Protein AF-D8SMN0-F1 (afdb_monomer)

InterPro domains:
  IPR002140 Ribosome maturation protein Sdo1/SBDS [TIGR00291] (4-161)
  IPR018023 Ribosome maturation protein SBDS, conserved site [PS01267] (35-54)
  IPR018978 Ribosome maturation protein SDO1/SBDS, central domain [PF09377] (100-161)
  IPR019783 Ribosome maturation protein SDO1/SBDS, N-terminal [PF01172] (5-91)
  IPR036786 Ribosome maturation protein SBDS, N-terminal domain superfamily [G3DSA:3.30.1250.10] (1-85)
  IPR036786 Ribosome maturation protein SBDS, N-terminal domain superfamily [SSF89895] (2-85)
  IPR037188 Ribosome maturation protein Sdo1/SBDS, central domain superfamily [G3DSA:1.10.10.900] (89-161)
  IPR037188 Ribosome maturation protein Sdo1/SBDS, central domain superfamily [SSF109728] (87-158)
  IPR039100 Ribosome maturation protein Sdo1/SBDS-like [PTHR10927] (1-162)

Secondary structure (DSSP, 8-state):
---TTEEEEEEEETTEEEEEEEETTHHHHHHTT----STTTBS-S--EEETTTTEEPPHHHHHHHHS---HHHHHHHHHHHSEEE--HHHHHHHHHHHHHHHHHHHHHHEE-TTT-PBPPHHHHHHHHHHTT----TTS-HHHHHHHHHHHHTTTS--EE--

Radius of gyration: 21.59 Å; Cα contacts (8 Å, |Δi|>4): 220; chains: 1; bounding box: 45×32×59 Å

Structure (mmCIF, N/CA/C/O backbone):
data_AF-D8SMN0-F1
#
_entry.id   AF-D8SMN0-F1
#
loop_
_atom_site.group_PDB
_atom_site.id
_atom_site.type_symbol
_atom_site.label_atom_id
_atom_site.label_alt_id
_atom_site.label_comp_id
_atom_site.label_asym_id
_atom_site.label_entity_id
_atom_site.label_seq_id
_atom_site.pdbx_PDB_ins_code
_atom_site.Cartn_x
_atom_site.Cartn_y
_atom_site.Cartn_z
_atom_site.occupancy
_atom_site.B_iso_or_equiv
_atom_site.auth_seq_id
_atom_site.auth_comp_id
_atom_site.auth_asym_id
_atom_site.auth_atom_id
_atom_site.pdbx_PDB_model_num
ATOM 1 N N . LYS A 1 1 ? -16.359 17.296 11.255 1.00 42.03 1 LYS A N 1
ATOM 2 C CA . LYS A 1 1 ? -15.299 17.633 10.270 1.00 42.03 1 LYS A CA 1
ATOM 3 C C . LYS A 1 1 ? -15.021 16.383 9.440 1.00 42.03 1 LYS A C 1
ATOM 5 O O . LYS A 1 1 ? -14.792 15.340 10.029 1.00 42.03 1 LYS A O 1
ATOM 10 N N . ARG A 1 2 ? -15.141 16.434 8.109 1.00 44.25 2 ARG A N 1
ATOM 11 C CA . ARG A 1 2 ? -14.884 15.277 7.234 1.00 44.25 2 ARG A CA 1
ATOM 12 C C . ARG A 1 2 ? -13.392 15.296 6.896 1.00 44.25 2 ARG A C 1
ATOM 14 O O . ARG A 1 2 ? -12.949 16.195 6.191 1.00 44.25 2 ARG A O 1
ATOM 21 N N . HIS A 1 3 ? -12.616 14.390 7.481 1.00 44.28 3 HIS A N 1
ATOM 22 C CA . HIS A 1 3 ? -11.171 14.335 7.270 1.00 44.28 3 HIS A CA 1
ATOM 23 C C . HIS A 1 3 ? -10.902 13.805 5.851 1.00 44.28 3 HIS A C 1
ATOM 25 O O . HIS A 1 3 ? -11.258 12.680 5.518 1.00 44.28 3 HIS A O 1
ATOM 31 N N . THR A 1 4 ? -10.339 14.639 4.978 1.00 53.78 4 THR A N 1
ATOM 32 C CA . THR A 1 4 ? -10.117 14.350 3.546 1.00 53.78 4 THR A CA 1
ATOM 33 C C . THR A 1 4 ? -8.869 13.503 3.269 1.00 53.78 4 THR A C 1
ATOM 35 O O . THR A 1 4 ? -8.689 13.040 2.147 1.00 53.78 4 THR A O 1
ATOM 38 N N . ASN A 1 5 ? -8.036 13.245 4.282 1.00 63.06 5 ASN A N 1
ATOM 39 C CA . ASN A 1 5 ? -6.776 12.501 4.166 1.00 63.06 5 ASN A CA 1
ATOM 40 C C . ASN A 1 5 ? -6.654 11.375 5.208 1.00 63.06 5 ASN A C 1
ATOM 42 O O . ASN A 1 5 ? -5.652 11.269 5.910 1.00 63.06 5 ASN A O 1
ATOM 46 N N . VAL A 1 6 ? -7.686 10.536 5.315 1.00 77.44 6 VAL A N 1
ATOM 47 C CA . VAL A 1 6 ? -7.650 9.326 6.155 1.00 77.44 6 VAL A CA 1
ATOM 48 C C . VAL A 1 6 ? -7.198 8.137 5.314 1.00 77.44 6 VAL A C 1
ATOM 50 O O . VAL A 1 6 ? -7.761 7.890 4.247 1.00 77.44 6 VAL A O 1
ATOM 53 N N . ALA A 1 7 ? -6.191 7.411 5.789 1.00 84.50 7 ALA A N 1
ATOM 54 C CA . ALA A 1 7 ? -5.890 6.058 5.343 1.00 84.50 7 ALA A CA 1
ATOM 55 C C . ALA A 1 7 ? -6.607 5.058 6.248 1.00 84.50 7 ALA A C 1
ATOM 57 O O . ALA A 1 7 ? -6.714 5.271 7.454 1.00 84.50 7 ALA A O 1
ATOM 58 N N . VAL A 1 8 ? -7.086 3.961 5.668 1.00 89.25 8 VAL A N 1
ATOM 59 C CA . VAL A 1 8 ? -7.777 2.913 6.420 1.00 89.25 8 VAL A CA 1
ATOM 60 C C . VAL A 1 8 ? -6.929 1.657 6.391 1.00 89.25 8 VAL A C 1
ATOM 62 O O . VAL A 1 8 ? -6.593 1.170 5.316 1.00 89.25 8 VAL A O 1
ATOM 65 N N . VAL A 1 9 ? -6.598 1.109 7.556 1.00 91.50 9 VAL A N 1
ATOM 66 C CA . VAL A 1 9 ? -5.995 -0.227 7.648 1.00 91.50 9 VAL A CA 1
ATOM 67 C C . VAL A 1 9 ? -7.078 -1.197 8.087 1.00 91.50 9 VAL A C 1
ATOM 69 O O . VAL A 1 9 ? -7.788 -0.930 9.053 1.00 91.50 9 VAL A O 1
ATOM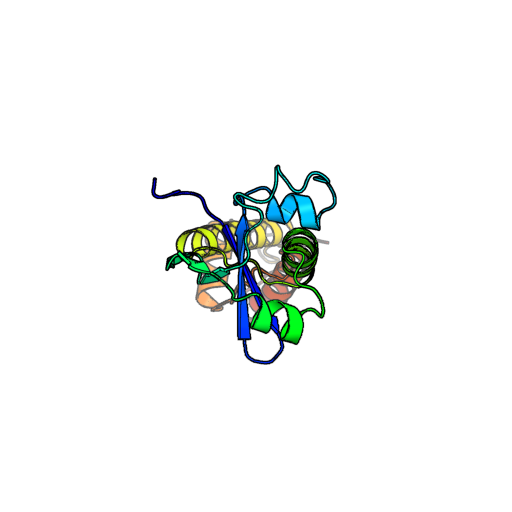 72 N N . ARG A 1 10 ? -7.237 -2.302 7.354 1.00 92.12 10 ARG A N 1
ATOM 73 C CA . ARG A 1 10 ? -8.284 -3.301 7.583 1.00 92.12 10 ARG A CA 1
ATOM 74 C C . ARG A 1 10 ? -7.679 -4.633 7.997 1.00 92.12 10 ARG A C 1
ATOM 76 O O . ARG A 1 10 ? -6.808 -5.152 7.311 1.00 92.12 10 ARG A O 1
ATOM 83 N N . LEU A 1 11 ? -8.238 -5.253 9.029 1.00 94.06 11 LEU A N 1
ATOM 84 C CA . LEU A 1 11 ? -7.966 -6.636 9.402 1.00 94.06 11 LEU A CA 1
ATOM 85 C C . LEU A 1 11 ? -9.274 -7.433 9.454 1.00 94.06 11 LEU A C 1
ATOM 87 O O . LEU A 1 11 ? -10.270 -6.991 10.030 1.00 94.06 11 LEU A O 1
ATOM 91 N N . LYS A 1 12 ? -9.281 -8.628 8.856 1.00 92.75 12 LYS A N 1
ATOM 92 C CA . LYS A 1 12 ? -10.396 -9.574 8.973 1.00 92.75 12 LYS A CA 1
ATOM 93 C C . LYS A 1 12 ? -10.009 -10.674 9.956 1.00 92.75 12 LYS A C 1
ATOM 95 O O . LYS A 1 12 ? -9.068 -11.417 9.700 1.00 92.75 12 LYS A O 1
ATOM 100 N N . LYS A 1 13 ? -10.737 -10.787 11.067 1.00 91.69 13 LYS A N 1
ATOM 101 C CA . LYS A 1 13 ? -10.463 -11.754 12.142 1.00 91.69 13 LYS A CA 1
ATOM 102 C C . LYS A 1 13 ? -11.791 -12.296 12.672 1.00 91.69 13 LYS A C 1
ATOM 104 O O . LYS A 1 13 ? -12.749 -11.537 12.790 1.00 91.69 13 LYS A O 1
ATOM 109 N N . HIS A 1 14 ? -11.878 -13.605 12.920 1.00 88.25 14 HIS A N 1
ATOM 110 C CA . HIS A 1 14 ? -13.112 -14.268 13.385 1.00 88.25 14 HIS A CA 1
ATOM 111 C C . HIS A 1 14 ? -14.357 -13.938 12.532 1.00 88.25 14 HIS A C 1
ATOM 113 O O . HIS A 1 14 ? -15.437 -13.657 13.040 1.00 88.25 14 HIS A O 1
ATOM 119 N N . GLY A 1 15 ? -14.197 -13.886 11.204 1.00 88.12 15 GLY A N 1
ATOM 120 C CA . GLY A 1 15 ? -15.288 -13.565 10.272 1.00 88.12 15 GLY A CA 1
ATOM 121 C C . GLY A 1 15 ? -15.742 -12.096 10.261 1.00 88.12 15 GLY A C 1
ATOM 122 O O . GLY A 1 15 ? -16.446 -11.699 9.332 1.00 88.12 15 GLY A O 1
ATOM 123 N N . LYS A 1 16 ? -15.289 -11.271 11.212 1.00 90.38 16 LYS A N 1
ATOM 124 C CA . LYS A 1 16 ? -15.605 -9.841 11.329 1.00 90.38 16 LYS A CA 1
ATOM 125 C C . LYS A 1 16 ? -14.495 -8.976 10.730 1.00 90.38 16 LYS A C 1
ATOM 127 O O . LYS A 1 16 ? -13.358 -9.418 10.545 1.00 90.38 16 LYS A O 1
ATOM 132 N N . ARG A 1 17 ? -14.853 -7.747 10.356 1.00 92.06 17 ARG A N 1
ATOM 133 C CA . ARG A 1 17 ? -13.931 -6.746 9.804 1.00 92.06 17 ARG A CA 1
ATOM 134 C C . ARG A 1 17 ? -13.684 -5.678 10.856 1.00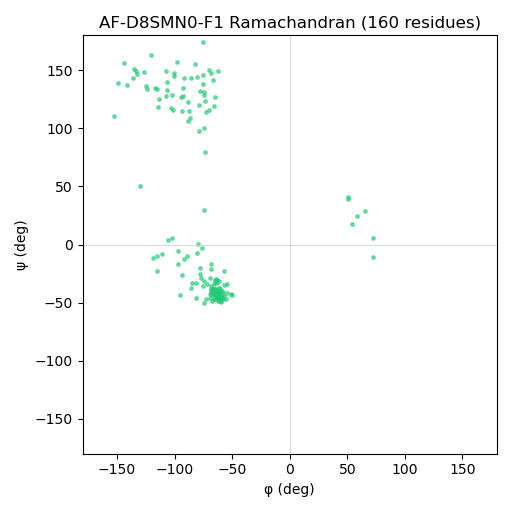 92.06 17 ARG A C 1
ATOM 136 O O . ARG A 1 17 ? -14.642 -5.162 11.424 1.00 92.06 17 ARG A O 1
ATOM 143 N N . PHE A 1 18 ? -12.417 -5.348 11.046 1.00 94.50 18 PHE A N 1
ATOM 144 C CA . PHE A 1 18 ? -11.961 -4.284 11.923 1.00 94.50 18 PHE A CA 1
ATOM 145 C C . PHE A 1 18 ? -11.088 -3.335 11.112 1.00 94.50 18 PHE A C 1
ATOM 147 O O . PHE A 1 18 ? -10.280 -3.765 10.288 1.00 94.50 18 PHE A O 1
ATOM 154 N N . GLU A 1 19 ? -11.299 -2.047 11.302 1.00 93.38 19 GLU A N 1
ATOM 155 C CA . GLU A 1 19 ? -10.692 -0.964 10.553 1.00 93.38 19 GLU A CA 1
ATOM 156 C C . GLU A 1 19 ? -10.238 0.128 11.518 1.00 93.38 19 GLU A C 1
ATOM 158 O O . GLU A 1 19 ? -10.911 0.421 12.505 1.00 93.38 19 GLU A O 1
ATOM 163 N N . ILE A 1 20 ? -9.107 0.750 11.211 1.00 93.06 20 ILE A N 1
ATOM 164 C CA . ILE A 1 20 ? -8.563 1.878 11.971 1.00 93.06 20 ILE A CA 1
ATOM 165 C C . ILE A 1 20 ? -8.292 3.053 11.037 1.00 93.06 20 ILE A C 1
ATOM 167 O O . ILE A 1 20 ? -7.984 2.868 9.854 1.00 93.06 20 ILE A O 1
ATOM 171 N N . ALA A 1 21 ? -8.442 4.261 11.576 1.00 90.81 21 ALA A N 1
ATOM 172 C CA . ALA A 1 21 ? -8.192 5.508 10.869 1.00 90.81 21 ALA A CA 1
ATOM 173 C C . ALA A 1 21 ? -6.757 5.981 11.135 1.00 90.81 21 ALA A C 1
ATOM 175 O O . ALA A 1 21 ? -6.406 6.337 12.259 1.00 90.81 21 ALA A O 1
ATOM 176 N N . CYS A 1 22 ? -5.939 6.015 10.088 1.00 89.56 22 CYS A N 1
ATOM 177 C CA . CYS A 1 22 ? -4.534 6.406 10.145 1.00 89.56 22 CYS A CA 1
ATOM 178 C C . CYS A 1 22 ? -4.247 7.615 9.248 1.00 89.56 22 CYS A C 1
ATOM 180 O O . CYS A 1 22 ? -4.990 7.918 8.308 1.00 89.56 22 CYS A O 1
ATOM 182 N N . TYR A 1 23 ? -3.112 8.272 9.475 1.00 86.44 23 TYR A N 1
ATOM 183 C CA . TYR A 1 23 ? -2.566 9.240 8.528 1.00 86.44 23 TYR A CA 1
ATOM 184 C C . TYR A 1 23 ? -1.866 8.534 7.359 1.00 86.44 23 TYR A C 1
ATOM 186 O O . TYR A 1 23 ? -1.032 7.646 7.544 1.00 86.44 23 TYR A O 1
ATOM 194 N N . LYS A 1 24 ? -2.179 8.965 6.132 1.00 74.31 24 LYS A N 1
ATOM 195 C CA . LYS A 1 24 ? -1.764 8.316 4.873 1.00 74.31 24 LYS A CA 1
ATOM 196 C C . LYS A 1 24 ? -0.269 8.010 4.749 1.00 74.31 24 LYS A C 1
ATOM 198 O O . LYS A 1 24 ? 0.088 6.912 4.337 1.00 74.31 24 LYS A O 1
ATOM 203 N N . ASN A 1 25 ? 0.596 8.940 5.149 1.00 76.75 25 ASN A N 1
ATOM 204 C CA . ASN A 1 25 ? 2.047 8.794 4.983 1.00 76.75 25 ASN A CA 1
ATOM 205 C C . ASN A 1 25 ? 2.732 8.103 6.169 1.00 76.75 25 ASN A C 1
ATOM 207 O O . ASN A 1 25 ? 3.907 7.766 6.084 1.00 76.75 25 ASN A O 1
ATOM 211 N N . LYS A 1 26 ? 2.015 7.892 7.276 1.00 82.12 26 LYS A N 1
ATOM 212 C CA . LYS A 1 26 ? 2.605 7.409 8.530 1.00 82.12 26 LYS A CA 1
ATOM 213 C C . LYS A 1 26 ? 2.523 5.888 8.670 1.00 82.12 26 LYS A C 1
ATOM 215 O O . LYS A 1 26 ? 3.411 5.289 9.264 1.00 82.12 26 LYS A O 1
ATOM 220 N N . VAL A 1 27 ? 1.545 5.237 8.029 1.00 83.00 27 VAL A N 1
ATOM 221 C CA . VAL A 1 27 ? 1.403 3.764 8.056 1.00 83.00 27 VAL A CA 1
ATOM 222 C C . VAL A 1 27 ? 2.609 3.053 7.430 1.00 83.00 27 VAL A C 1
ATOM 224 O O . VAL A 1 27 ? 3.089 2.052 7.960 1.00 83.00 27 VAL A O 1
ATOM 227 N N . LEU A 1 28 ? 3.125 3.563 6.307 1.00 81.00 28 LEU A N 1
ATOM 228 C CA . LEU A 1 28 ? 4.312 2.991 5.658 1.00 81.00 28 LEU A CA 1
ATOM 229 C C . LEU A 1 28 ? 5.577 3.201 6.505 1.00 81.00 28 LEU A C 1
ATOM 231 O O . LEU A 1 28 ? 6.396 2.286 6.618 1.00 81.00 28 LEU A O 1
ATOM 235 N N . SER A 1 29 ? 5.711 4.370 7.139 1.00 84.44 29 SER A N 1
ATOM 236 C CA . SER A 1 29 ? 6.814 4.679 8.058 1.00 84.44 29 SER A CA 1
ATOM 237 C C . SER A 1 29 ? 6.800 3.789 9.298 1.00 84.44 29 SER A C 1
ATOM 239 O O . SER A 1 29 ? 7.856 3.307 9.706 1.00 84.44 29 SER A O 1
ATOM 241 N N . TRP A 1 30 ? 5.612 3.505 9.844 1.00 86.50 30 TRP A N 1
ATOM 242 C CA . TRP A 1 30 ? 5.427 2.557 10.943 1.00 86.50 30 TRP A CA 1
ATOM 243 C C . TRP A 1 30 ? 5.914 1.155 10.563 1.00 86.50 30 TRP A C 1
ATOM 245 O O . TRP A 1 30 ? 6.750 0.573 11.249 1.00 86.50 30 TRP A O 1
ATOM 255 N N . ARG A 1 31 ? 5.489 0.635 9.402 1.00 83.06 31 ARG A N 1
ATOM 256 C CA . ARG A 1 31 ? 5.934 -0.685 8.907 1.00 83.06 31 ARG A CA 1
ATOM 257 C C . ARG A 1 31 ? 7.429 -0.753 8.619 1.00 83.06 31 ARG A C 1
ATOM 259 O O . ARG A 1 31 ? 8.044 -1.804 8.761 1.00 83.06 31 ARG A O 1
ATOM 266 N N . SER A 1 32 ? 8.013 0.377 8.234 1.00 83.25 32 SER A N 1
ATOM 267 C CA . SER A 1 32 ? 9.456 0.519 8.033 1.00 83.25 32 SER A CA 1
ATOM 268 C C . SER A 1 32 ? 10.224 0.718 9.350 1.00 83.25 32 SER A C 1
ATOM 270 O O . SER A 1 32 ? 11.444 0.851 9.316 1.00 83.25 32 SER A O 1
ATOM 272 N N . LYS A 1 33 ? 9.531 0.730 10.503 1.00 82.19 33 LYS A N 1
ATOM 273 C CA . LYS A 1 33 ? 10.068 0.971 11.856 1.00 82.19 33 LYS A CA 1
ATOM 274 C C . LYS A 1 33 ? 10.776 2.321 12.021 1.00 82.19 33 LYS A C 1
ATOM 276 O O . LYS A 1 33 ? 11.637 2.466 12.889 1.00 82.19 33 LYS A O 1
ATOM 281 N N . VAL A 1 34 ? 10.421 3.290 11.178 1.00 82.19 34 VAL A N 1
ATOM 282 C CA . VAL A 1 34 ? 10.942 4.663 11.230 1.00 82.19 34 VAL A CA 1
ATOM 283 C C . VAL A 1 34 ? 10.188 5.462 12.288 1.00 82.19 34 VAL A C 1
ATOM 285 O O . VAL A 1 34 ? 10.813 6.119 13.112 1.00 82.19 34 VAL A O 1
ATOM 288 N N . GLU A 1 35 ? 8.858 5.351 12.295 1.00 77.12 35 GLU A N 1
ATOM 289 C CA . GLU A 1 35 ? 7.994 5.977 13.298 1.00 77.12 35 GLU A CA 1
ATOM 290 C C . GLU A 1 35 ? 7.728 4.994 14.441 1.00 77.12 35 GLU A C 1
ATOM 292 O O . GLU A 1 35 ? 7.445 3.821 1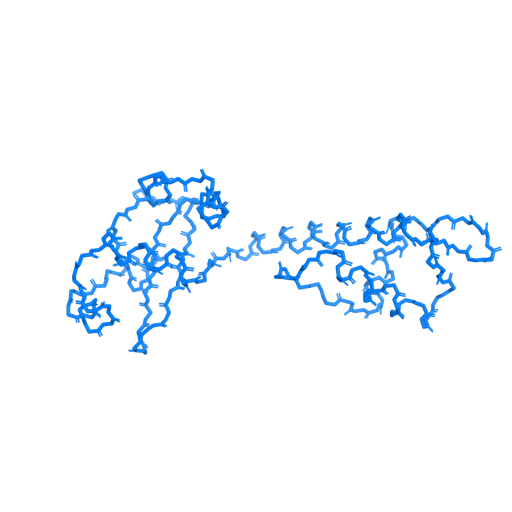4.185 1.00 77.12 35 GLU A O 1
ATOM 297 N N . LYS A 1 36 ? 7.826 5.464 15.687 1.00 80.06 36 LYS A N 1
ATOM 298 C CA . LYS A 1 36 ? 7.557 4.657 16.894 1.00 80.06 36 LYS A CA 1
ATOM 299 C C . LYS A 1 36 ? 6.407 5.190 17.735 1.00 80.06 36 LYS A C 1
ATOM 301 O O . LYS A 1 36 ? 5.956 4.486 18.633 1.00 80.06 36 LYS A O 1
ATOM 306 N N . ASP A 1 37 ? 5.951 6.401 17.441 1.00 85.75 37 ASP A N 1
ATOM 307 C CA . ASP A 1 37 ? 4.833 7.010 18.137 1.00 85.75 37 ASP A CA 1
ATOM 308 C C . ASP A 1 37 ? 3.514 6.632 17.450 1.00 85.75 37 ASP A C 1
ATOM 310 O O . ASP A 1 37 ? 3.337 6.847 16.248 1.00 85.75 37 ASP A O 1
ATOM 314 N N . ILE A 1 38 ? 2.605 6.021 18.209 1.00 85.00 38 ILE A N 1
ATOM 315 C CA . ILE A 1 38 ? 1.299 5.594 17.711 1.00 85.00 38 ILE A CA 1
ATOM 316 C C . ILE A 1 38 ? 0.350 6.787 17.527 1.00 85.00 38 ILE A C 1
ATOM 318 O O . ILE A 1 38 ? -0.448 6.775 16.583 1.00 85.00 38 ILE A O 1
ATOM 322 N N . ASP A 1 39 ? 0.491 7.836 18.346 1.00 85.31 39 ASP A N 1
ATOM 323 C CA . ASP A 1 39 ? -0.323 9.055 18.293 1.00 85.31 39 ASP A CA 1
ATOM 324 C C . ASP A 1 39 ? -0.088 9.819 16.982 1.00 85.31 39 ASP A C 1
ATOM 326 O O . ASP A 1 39 ? -0.992 10.451 16.434 1.00 85.31 39 ASP A O 1
ATOM 330 N N . GLU A 1 40 ? 1.122 9.722 16.424 1.00 85.19 40 GLU A N 1
ATOM 331 C CA . GLU A 1 40 ? 1.448 10.322 15.128 1.00 85.19 40 GLU A CA 1
ATOM 332 C C . GLU A 1 40 ? 0.934 9.512 13.929 1.00 85.19 40 GLU A C 1
ATOM 334 O O . GLU A 1 40 ? 0.822 10.033 12.812 1.00 85.19 40 GLU A O 1
ATOM 339 N N . VAL A 1 41 ? 0.641 8.225 14.127 1.00 88.06 41 VAL A N 1
ATOM 340 C CA . VAL A 1 41 ? 0.210 7.314 13.059 1.00 88.06 41 VAL A CA 1
ATOM 341 C C . VAL A 1 41 ? -1.311 7.223 12.994 1.00 88.06 41 VAL A C 1
ATOM 343 O O . VAL A 1 41 ? -1.884 7.255 11.896 1.00 88.06 41 VAL A O 1
ATOM 346 N N . LEU A 1 42 ? -1.970 7.110 14.145 1.00 89.38 42 LEU A N 1
ATOM 347 C CA . LEU A 1 42 ? -3.420 7.017 14.268 1.00 89.38 42 LEU A CA 1
ATOM 348 C C . LEU A 1 42 ? -4.056 8.406 14.308 1.00 89.38 42 LEU A C 1
ATOM 350 O O . LEU A 1 42 ? -3.535 9.340 14.898 1.00 89.38 42 LEU A O 1
ATOM 354 N N . GLN A 1 43 ? -5.232 8.549 13.699 1.00 87.88 43 GLN A N 1
ATOM 355 C CA . GLN A 1 43 ? -6.044 9.755 13.906 1.00 87.88 43 GLN A CA 1
ATOM 356 C C . GLN A 1 43 ? -6.838 9.683 15.208 1.00 87.88 43 GLN A C 1
ATOM 358 O O . GLN A 1 43 ? -7.123 10.702 15.831 1.00 87.88 43 GLN A O 1
ATOM 363 N N . THR A 1 44 ? -7.240 8.469 15.572 1.00 88.00 44 THR A N 1
ATOM 364 C CA . THR A 1 44 ? -8.061 8.154 16.737 1.00 88.00 44 THR A CA 1
ATOM 365 C C . THR A 1 44 ? -7.677 6.770 17.239 1.00 88.00 44 THR A C 1
ATOM 367 O O . THR A 1 44 ? -7.563 5.851 16.426 1.00 88.00 44 THR A O 1
ATOM 370 N N . HIS A 1 45 ? -7.597 6.593 18.556 1.00 89.25 45 HIS A N 1
ATOM 371 C CA . HIS A 1 45 ? -7.346 5.308 19.228 1.00 89.25 45 HIS A CA 1
ATOM 372 C C . HIS A 1 45 ? -8.558 4.371 19.226 1.00 89.25 45 HIS A C 1
ATOM 374 O O . HIS A 1 45 ? -8.735 3.581 20.140 1.00 89.25 45 HIS A O 1
ATOM 380 N N . THR A 1 46 ? -9.411 4.476 18.210 1.00 91.06 46 THR A N 1
ATOM 381 C CA . THR A 1 46 ? -10.717 3.828 18.172 1.00 91.06 46 THR A CA 1
ATOM 382 C C . THR A 1 46 ? -10.789 2.832 17.031 1.00 91.06 46 THR A C 1
ATOM 384 O O . THR A 1 46 ? -10.403 3.128 15.896 1.00 91.06 46 THR A O 1
ATOM 387 N N . VAL A 1 47 ? -11.327 1.650 17.329 1.00 93.12 47 VAL A N 1
ATOM 388 C CA . VAL A 1 47 ? -11.492 0.572 16.354 1.00 93.12 47 VAL A CA 1
ATOM 389 C C . VAL A 1 47 ? -12.891 0.633 15.746 1.00 93.12 47 VAL A C 1
ATOM 391 O O . VAL A 1 47 ? -13.912 0.621 16.435 1.00 93.12 47 VAL A O 1
ATOM 394 N N . TYR A 1 48 ? -12.952 0.656 14.421 1.00 93.44 48 TYR A N 1
ATOM 395 C CA . TYR A 1 48 ? -14.187 0.722 13.651 1.00 93.44 48 TYR A CA 1
ATOM 396 C C . TYR A 1 48 ? -14.477 -0.627 12.988 1.00 93.44 48 TYR A C 1
ATOM 398 O O . TYR A 1 48 ? -13.571 -1.340 12.579 1.00 93.44 48 TYR A O 1
ATOM 406 N N . CYS A 1 49 ? -15.744 -0.980 12.792 1.00 92.38 49 CYS A N 1
ATOM 407 C CA . CYS A 1 49 ? -16.113 -1.989 11.793 1.00 92.38 49 CYS A CA 1
ATOM 408 C C . CYS A 1 49 ? -16.065 -1.405 10.375 1.00 92.38 49 CYS A C 1
ATOM 410 O O . CYS A 1 49 ? -15.871 -2.131 9.397 1.00 92.38 49 CYS A O 1
ATOM 412 N N . ASN A 1 50 ? -16.306 -0.095 10.258 1.00 88.62 50 ASN A N 1
ATOM 413 C CA . ASN A 1 50 ? -16.228 0.634 9.002 1.00 88.62 50 ASN A CA 1
ATOM 414 C C . ASN A 1 50 ? -15.885 2.109 9.248 1.00 88.62 50 ASN A C 1
ATOM 416 O O . ASN A 1 50 ? -16.737 2.862 9.728 1.00 88.62 50 ASN A O 1
ATOM 420 N N . VAL A 1 51 ? -14.676 2.531 8.873 1.00 88.75 51 VAL A N 1
ATOM 421 C CA . VAL A 1 51 ? -14.217 3.921 9.063 1.00 88.75 51 VAL A CA 1
ATOM 422 C C . VAL A 1 51 ? -15.009 4.885 8.178 1.00 88.75 51 VAL A C 1
ATOM 424 O O . VAL A 1 51 ? -15.435 5.942 8.634 1.00 88.75 51 VAL A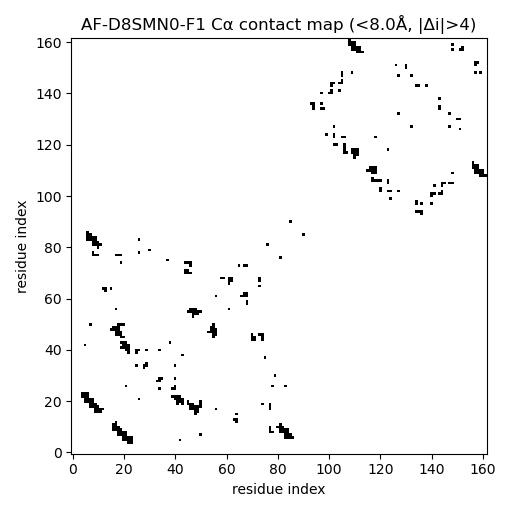 O 1
ATOM 427 N N . SER A 1 52 ? -15.289 4.516 6.923 1.00 83.81 52 SER A N 1
ATOM 428 C CA . SER A 1 52 ? -16.011 5.385 5.979 1.00 83.81 52 SER A CA 1
ATOM 429 C C . SER A 1 52 ? -17.450 5.692 6.407 1.00 83.81 52 SER A C 1
ATOM 431 O O . SER A 1 52 ? -17.973 6.754 6.072 1.00 83.81 52 SER A O 1
ATOM 433 N N . LYS A 1 53 ? -18.090 4.765 7.130 1.00 85.81 53 LYS A N 1
ATOM 434 C CA . LYS A 1 53 ? -19.445 4.912 7.684 1.00 85.81 53 LYS A CA 1
ATOM 435 C C . LYS A 1 53 ? -19.457 5.352 9.153 1.00 85.81 53 LYS A C 1
ATOM 437 O O . LYS A 1 53 ? -20.536 5.586 9.683 1.00 85.81 53 LYS A O 1
ATOM 442 N N . GLY A 1 54 ? -18.296 5.438 9.807 1.00 87.69 54 GLY A N 1
ATOM 443 C CA . GLY A 1 54 ? -18.188 5.767 11.232 1.00 87.69 54 GLY A CA 1
ATOM 444 C C . GLY A 1 54 ? -18.804 4.718 12.165 1.00 87.69 54 GLY A C 1
ATOM 445 O O . GLY A 1 54 ? -19.287 5.066 13.237 1.00 87.69 54 GLY A O 1
ATOM 446 N N . ILE A 1 55 ? -18.832 3.443 11.764 1.00 91.75 55 ILE A N 1
ATOM 447 C CA . ILE A 1 55 ? -19.415 2.364 12.576 1.00 91.75 55 ILE A CA 1
ATOM 448 C C . ILE A 1 55 ? -18.338 1.823 13.512 1.00 91.75 55 ILE A C 1
ATOM 450 O O . ILE A 1 55 ? -17.364 1.239 13.039 1.00 91.75 55 ILE A O 1
ATOM 454 N N . LEU A 1 56 ? -18.530 1.997 14.818 1.00 92.81 56 LEU A N 1
ATOM 455 C CA . LEU A 1 56 ? -17.624 1.534 15.873 1.00 92.81 56 LEU A CA 1
ATOM 456 C C . LEU A 1 56 ? -17.729 0.023 16.104 1.00 92.81 56 LEU A C 1
ATOM 458 O O . LEU A 1 56 ? -18.818 -0.549 16.000 1.00 92.81 56 LEU A O 1
ATOM 462 N N . ALA A 1 57 ? -16.607 -0.611 16.446 1.00 92.31 57 ALA A N 1
ATOM 463 C CA . ALA A 1 57 ? -16.595 -2.000 16.884 1.00 92.31 57 ALA A CA 1
ATOM 464 C C . ALA A 1 57 ? -17.110 -2.109 18.326 1.00 92.31 57 ALA A C 1
ATOM 466 O O . ALA A 1 57 ? -16.778 -1.301 19.189 1.00 92.31 57 ALA A O 1
ATOM 467 N N . LYS A 1 58 ? -17.941 -3.116 18.611 1.00 92.94 58 LYS A N 1
ATOM 468 C CA . LYS A 1 58 ? -18.448 -3.338 19.975 1.00 92.94 58 LYS A CA 1
ATOM 469 C C . LYS A 1 58 ? -17.401 -4.067 20.813 1.00 92.94 58 LYS A C 1
ATOM 471 O O . LYS A 1 58 ? -16.788 -5.016 20.331 1.00 92.94 58 LYS A O 1
ATOM 476 N N . SER A 1 59 ? -17.303 -3.748 22.104 1.00 90.44 59 SER A N 1
ATOM 477 C CA . SER A 1 59 ? -16.353 -4.394 23.028 1.00 90.44 59 SER A CA 1
ATOM 478 C C . SER A 1 59 ? -16.479 -5.923 23.065 1.00 90.44 59 SER A C 1
ATOM 480 O O . SER A 1 59 ? -15.472 -6.615 23.156 1.00 90.44 59 SER A O 1
ATOM 482 N N . LYS A 1 60 ? -17.697 -6.470 22.911 1.00 91.44 60 LYS A N 1
ATOM 483 C CA . LYS A 1 60 ? -17.913 -7.926 22.793 1.00 91.44 60 LYS A CA 1
ATOM 484 C C . LYS A 1 60 ? -17.192 -8.531 21.585 1.00 91.44 60 LYS A C 1
ATOM 486 O O . LYS A 1 60 ? -16.622 -9.607 21.692 1.00 91.44 60 LYS A O 1
ATOM 491 N N . GLU A 1 61 ? -17.216 -7.843 20.448 1.00 90.44 61 GLU A N 1
ATOM 492 C CA . GLU A 1 61 ? -16.587 -8.310 19.209 1.00 90.44 61 GLU A CA 1
ATOM 493 C C . GLU A 1 61 ? -15.069 -8.162 19.265 1.00 90.44 61 GLU A C 1
ATOM 495 O O . GLU A 1 61 ? -14.357 -9.026 18.761 1.00 90.44 61 GLU A O 1
ATOM 500 N N . LEU A 1 62 ? -14.583 -7.096 19.907 1.00 91.25 62 LEU A N 1
ATOM 501 C CA . LEU A 1 62 ? -13.160 -6.896 20.170 1.00 91.25 62 LEU A CA 1
ATOM 502 C C . LEU A 1 62 ? -12.611 -8.008 21.068 1.00 91.25 62 LEU A C 1
ATOM 504 O O . LEU A 1 62 ? -11.613 -8.635 20.725 1.00 91.25 62 LEU A O 1
ATOM 508 N N . MET A 1 63 ? -13.313 -8.328 22.156 1.00 92.56 63 MET A N 1
ATOM 509 C CA . MET A 1 63 ? -12.917 -9.397 23.071 1.00 92.56 63 MET A CA 1
ATOM 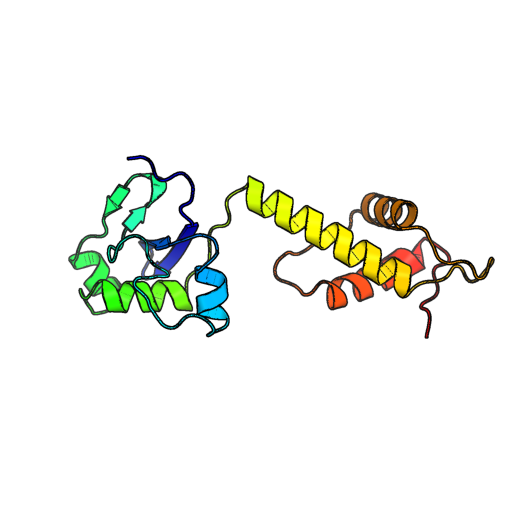510 C C . MET A 1 63 ? -12.955 -10.778 22.407 1.00 92.56 63 MET A C 1
ATOM 512 O O . MET A 1 63 ? -12.023 -11.555 22.574 1.00 92.56 63 MET A O 1
ATOM 516 N N . GLU A 1 64 ? -13.979 -11.069 21.605 1.00 92.38 64 GLU A N 1
ATOM 517 C CA . GLU A 1 64 ? -14.072 -12.322 20.844 1.00 92.38 64 GLU A CA 1
ATOM 518 C C . GLU A 1 64 ? -12.959 -12.442 19.790 1.00 92.38 64 GLU A C 1
ATOM 520 O O . GLU A 1 64 ? -12.386 -13.512 19.606 1.00 92.38 64 GLU A O 1
ATOM 525 N N . ALA A 1 65 ? -12.621 -11.347 19.100 1.00 91.44 65 ALA A N 1
ATOM 526 C CA . ALA A 1 65 ? -11.668 -11.393 17.998 1.00 91.44 65 ALA A CA 1
ATOM 527 C C . ALA A 1 65 ? -10.200 -11.273 18.432 1.00 91.44 65 ALA A C 1
ATOM 529 O O . ALA A 1 65 ? -9.330 -11.897 17.817 1.00 91.44 65 ALA A O 1
ATOM 530 N N . PHE A 1 66 ? -9.915 -10.451 19.440 1.00 90.81 66 PHE A N 1
ATOM 531 C CA . PHE A 1 66 ? -8.565 -10.086 19.878 1.00 90.81 66 PHE A CA 1
ATOM 532 C C . PHE A 1 66 ? -8.231 -10.575 21.291 1.00 90.81 66 PHE A C 1
ATOM 534 O O . PHE A 1 66 ? -7.072 -10.500 21.686 1.00 90.81 66 PHE A O 1
ATOM 541 N N . GLY A 1 67 ? -9.205 -11.083 22.054 1.00 91.00 67 GLY A N 1
ATOM 542 C CA . GLY A 1 67 ? -9.000 -11.502 23.446 1.00 91.00 67 GLY A CA 1
ATOM 543 C C . GLY A 1 67 ? -8.824 -10.337 24.425 1.00 91.00 67 GLY A C 1
ATOM 544 O O . GLY A 1 67 ? -8.533 -10.557 25.595 1.00 91.00 67 GLY A O 1
ATOM 545 N N . THR A 1 68 ? -8.992 -9.097 23.962 1.00 92.50 68 THR A N 1
ATOM 546 C CA . THR A 1 68 ? -8.840 -7.876 24.757 1.00 92.50 68 THR A CA 1
ATOM 547 C C . THR A 1 68 ? -9.860 -6.828 24.315 1.00 92.50 68 THR A C 1
ATOM 549 O O . THR A 1 68 ? -10.360 -6.870 23.191 1.00 92.50 68 THR A O 1
ATOM 552 N N . THR A 1 69 ? -10.188 -5.896 25.207 1.00 90.00 69 THR A N 1
ATOM 553 C CA . THR A 1 69 ? -10.983 -4.687 24.917 1.00 90.00 69 THR A CA 1
ATOM 554 C C . THR A 1 69 ? -10.127 -3.425 24.874 1.00 90.00 69 THR A C 1
ATOM 556 O O . THR A 1 69 ? -10.663 -2.329 24.755 1.00 90.00 69 THR A O 1
ATOM 559 N N . ASP A 1 70 ? -8.812 -3.574 25.014 1.00 92.06 70 ASP A N 1
ATOM 560 C CA . ASP A 1 70 ? -7.847 -2.484 24.937 1.00 92.06 70 ASP A CA 1
ATOM 561 C C . ASP A 1 70 ? -7.676 -2.048 23.474 1.00 92.06 70 ASP A C 1
ATOM 563 O O . ASP A 1 70 ? -7.009 -2.727 22.688 1.00 92.06 70 ASP A O 1
ATOM 567 N N . GLU A 1 71 ? -8.330 -0.947 23.094 1.00 90.19 71 GLU A N 1
ATOM 568 C CA . GLU A 1 71 ? -8.348 -0.456 21.713 1.00 90.19 71 GLU A CA 1
ATOM 569 C C . GLU A 1 71 ? -6.949 -0.098 21.201 1.00 90.19 71 GLU A C 1
ATOM 571 O O . GLU A 1 71 ? -6.671 -0.317 20.024 1.00 90.19 71 GLU A O 1
ATOM 576 N N . GLU A 1 72 ? -6.041 0.362 22.065 1.00 90.62 72 GLU A N 1
ATOM 577 C CA . GLU A 1 72 ? -4.680 0.746 21.682 1.00 90.62 72 GLU A CA 1
ATOM 578 C C . GLU A 1 72 ? -3.871 -0.479 21.235 1.00 90.62 72 GLU A C 1
ATOM 580 O O . GLU A 1 72 ? -3.316 -0.513 20.131 1.00 90.62 72 GLU A O 1
ATOM 585 N N . LYS A 1 73 ? -3.905 -1.558 22.030 1.00 91.31 73 LYS A N 1
ATOM 586 C CA . LYS A 1 73 ? -3.277 -2.839 21.659 1.00 91.31 73 LYS A CA 1
ATOM 587 C C . LYS A 1 73 ? -3.879 -3.432 20.390 1.00 91.31 73 LYS A C 1
ATOM 589 O O . LYS A 1 73 ? -3.161 -4.007 19.571 1.00 91.31 73 LYS A O 1
ATOM 594 N N . ILE A 1 74 ? -5.192 -3.297 20.214 1.00 92.94 74 ILE A N 1
ATOM 595 C CA . ILE A 1 74 ? -5.876 -3.787 19.015 1.00 92.94 74 ILE A CA 1
ATOM 596 C C . ILE A 1 74 ? -5.457 -2.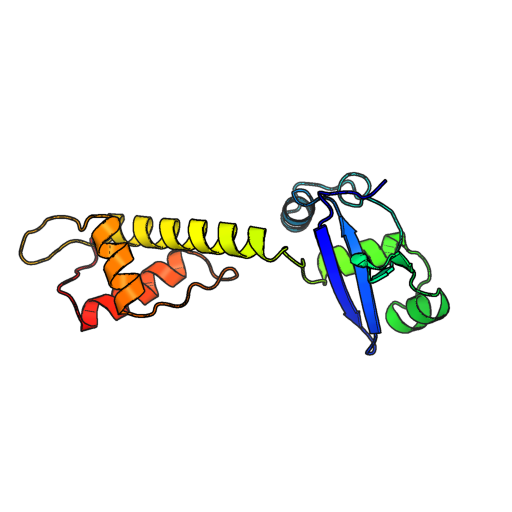971 17.791 1.00 92.94 74 ILE A C 1
ATOM 598 O O . ILE A 1 74 ? -5.183 -3.555 16.742 1.00 92.94 74 ILE A O 1
ATOM 602 N N . CYS A 1 75 ? -5.349 -1.647 17.914 1.00 92.06 75 CYS A N 1
ATOM 603 C CA . CYS A 1 75 ? -4.868 -0.790 16.835 1.00 92.06 75 CYS A CA 1
ATOM 604 C C . CYS A 1 75 ? -3.452 -1.180 16.398 1.00 92.06 75 CYS A C 1
ATOM 606 O O . CYS A 1 75 ? -3.212 -1.291 15.196 1.00 92.06 75 CYS A O 1
ATOM 608 N N . LEU A 1 76 ? -2.550 -1.467 17.345 1.00 91.12 76 LEU A N 1
ATOM 609 C CA . LEU A 1 76 ? -1.204 -1.971 17.051 1.00 91.12 76 LEU A CA 1
ATOM 610 C C . LEU A 1 76 ? -1.239 -3.293 16.272 1.00 91.12 76 LEU A C 1
ATOM 612 O O . LEU A 1 76 ? -0.551 -3.437 15.260 1.00 91.12 76 LEU A O 1
ATOM 616 N N . GLU A 1 77 ? -2.073 -4.251 16.693 1.00 91.94 77 GLU A N 1
ATOM 617 C CA . GLU A 1 77 ? -2.205 -5.525 15.976 1.00 91.94 77 GLU A CA 1
ATOM 618 C C . GLU A 1 77 ? -2.762 -5.328 14.554 1.00 91.94 77 GLU A C 1
ATOM 620 O O . GLU A 1 77 ? -2.292 -5.973 13.612 1.00 91.94 77 GLU A O 1
ATOM 625 N N . ILE A 1 78 ? -3.734 -4.426 14.376 1.00 92.19 78 ILE A N 1
ATOM 626 C CA . ILE A 1 78 ? -4.310 -4.105 13.062 1.00 92.19 78 ILE A CA 1
ATOM 627 C C . ILE A 1 78 ? -3.293 -3.373 12.174 1.00 92.19 78 ILE A C 1
ATOM 629 O O . ILE A 1 78 ? -3.228 -3.662 10.983 1.00 92.19 78 ILE A O 1
ATOM 633 N N . LEU A 1 79 ? -2.473 -2.470 12.716 1.00 89.50 79 LEU A N 1
ATOM 634 C CA . LEU A 1 79 ? -1.401 -1.782 11.981 1.00 89.50 79 LEU A CA 1
ATOM 635 C C . LEU A 1 79 ? -0.383 -2.771 11.396 1.00 89.50 79 LEU A C 1
ATOM 637 O O . LEU A 1 79 ? -0.023 -2.673 10.213 1.00 89.50 79 LEU A O 1
ATOM 641 N N . GLU A 1 80 ? 0.034 -3.735 12.221 1.00 88.06 80 GLU A N 1
ATOM 642 C CA . GLU A 1 80 ? 1.062 -4.722 11.888 1.00 88.06 80 GLU A CA 1
ATOM 643 C C . GLU A 1 80 ? 0.541 -5.798 10.924 1.00 88.06 80 GLU A C 1
ATOM 645 O O . GLU A 1 80 ? 1.155 -6.067 9.893 1.00 88.06 80 GLU A O 1
ATOM 650 N N . LYS A 1 81 ? -0.614 -6.406 11.233 1.00 89.62 81 LYS A N 1
ATOM 651 C CA . LYS A 1 81 ? -1.150 -7.559 10.483 1.00 89.62 81 LYS A CA 1
ATOM 652 C C . LYS A 1 81 ? -2.188 -7.191 9.427 1.00 89.62 81 LYS A C 1
ATOM 654 O O . LYS A 1 81 ? -2.539 -8.032 8.603 1.00 89.62 81 LYS A O 1
ATOM 659 N N . GLY A 1 82 ? -2.752 -5.990 9.491 1.00 88.69 82 GLY A N 1
ATOM 660 C CA . GLY A 1 82 ? -3.813 -5.559 8.589 1.00 88.69 82 GLY A CA 1
ATOM 661 C C . GLY A 1 82 ? -3.305 -5.210 7.195 1.00 88.69 82 GLY A C 1
ATOM 662 O O . GLY A 1 82 ? -2.110 -5.143 6.917 1.00 88.69 82 GLY A O 1
ATOM 663 N N . GLU A 1 83 ? -4.232 -4.932 6.294 1.00 87.25 83 GLU A N 1
ATOM 664 C CA . GLU A 1 83 ? -3.960 -4.469 4.940 1.00 87.25 83 GLU A CA 1
ATOM 665 C C . GLU A 1 83 ? -4.321 -2.990 4.822 1.00 87.25 83 GLU A C 1
ATOM 667 O O . GLU A 1 83 ? -5.439 -2.578 5.149 1.00 87.25 83 GLU A O 1
ATOM 672 N N . LEU A 1 84 ? -3.378 -2.181 4.336 1.00 86.44 84 LEU A N 1
ATOM 673 C CA . LEU A 1 84 ? -3.619 -0.773 4.041 1.00 86.44 84 LEU A CA 1
ATOM 674 C C . LEU A 1 84 ? -4.541 -0.664 2.819 1.00 86.44 84 LEU A C 1
ATOM 676 O O . LEU A 1 84 ? -4.173 -1.048 1.710 1.00 86.44 84 LEU A O 1
ATOM 680 N N . GLN A 1 85 ? -5.740 -0.126 3.019 1.00 78.88 85 GLN A N 1
ATOM 681 C CA . GLN A 1 85 ? -6.667 0.214 1.947 1.00 78.88 85 GLN A CA 1
ATOM 682 C C . GLN A 1 85 ? -6.218 1.530 1.317 1.00 78.88 85 GLN A C 1
ATOM 684 O O . GLN A 1 85 ? -6.505 2.620 1.814 1.00 78.88 85 GLN A O 1
ATOM 689 N N . ILE A 1 86 ? -5.499 1.412 0.209 1.00 70.44 86 ILE A N 1
ATOM 690 C CA . ILE A 1 86 ? -5.126 2.551 -0.623 1.00 70.44 86 ILE A CA 1
ATOM 691 C C . ILE A 1 86 ? -6.374 2.995 -1.396 1.00 70.44 86 ILE A C 1
ATOM 693 O O . ILE A 1 86 ? -7.079 2.169 -1.984 1.00 70.44 86 ILE A O 1
ATOM 697 N N . ALA A 1 87 ? -6.677 4.295 -1.388 1.00 68.44 87 ALA A N 1
ATOM 698 C CA . ALA A 1 87 ? -7.800 4.825 -2.154 1.00 68.44 87 ALA A CA 1
ATOM 699 C C . ALA A 1 87 ? -7.584 4.589 -3.661 1.00 68.44 87 ALA A C 1
ATOM 701 O O . ALA A 1 87 ? -6.452 4.626 -4.136 1.00 68.44 87 ALA A O 1
ATOM 702 N N . GLY A 1 88 ? -8.662 4.405 -4.434 1.00 65.31 88 GLY A N 1
ATOM 703 C CA . GLY A 1 88 ? -8.574 4.090 -5.871 1.00 65.31 88 GLY A CA 1
ATOM 704 C C . GLY A 1 88 ? -7.647 5.025 -6.662 1.00 65.31 88 GLY A C 1
ATOM 705 O O . GLY A 1 88 ? -6.795 4.548 -7.400 1.00 65.31 88 GLY A O 1
ATOM 706 N N . LYS A 1 89 ? -7.715 6.339 -6.405 1.00 68.38 89 LYS A N 1
ATOM 707 C CA . LYS A 1 89 ? -6.829 7.334 -7.039 1.00 68.38 89 LYS A CA 1
ATOM 708 C C . LYS A 1 89 ? -5.356 7.176 -6.655 1.00 68.38 89 LYS A C 1
ATOM 710 O O . LYS A 1 89 ? -4.478 7.366 -7.484 1.00 68.38 89 LYS A O 1
ATOM 715 N N . GLU A 1 90 ? -5.066 6.842 -5.400 1.00 67.62 90 GLU A N 1
ATOM 716 C CA . GLU A 1 90 ? -3.685 6.633 -4.943 1.00 67.62 90 GLU A CA 1
ATOM 717 C C . GLU A 1 90 ? -3.115 5.332 -5.506 1.00 67.62 90 GLU A C 1
ATOM 719 O O . GLU A 1 90 ? -1.943 5.286 -5.866 1.00 67.62 90 GLU A O 1
ATOM 724 N N . ARG A 1 91 ? -3.959 4.306 -5.674 1.00 72.19 91 ARG A N 1
ATOM 725 C CA . ARG A 1 91 ? -3.582 3.077 -6.371 1.00 72.19 91 ARG A CA 1
ATOM 726 C C . ARG A 1 91 ? -3.218 3.364 -7.826 1.00 72.19 91 ARG A C 1
ATOM 728 O O . ARG A 1 91 ? -2.220 2.838 -8.298 1.00 72.19 91 ARG A O 1
ATOM 735 N N . GLU A 1 92 ? -3.979 4.207 -8.522 1.00 77.69 92 GLU A N 1
ATOM 736 C CA . GLU A 1 92 ? -3.645 4.623 -9.892 1.00 77.69 92 GLU A CA 1
ATOM 737 C C . GLU A 1 92 ? -2.321 5.389 -9.951 1.00 77.69 92 GLU A C 1
ATOM 739 O O . GLU A 1 92 ? -1.474 5.081 -10.788 1.00 77.69 92 GLU A O 1
ATOM 744 N N . VAL 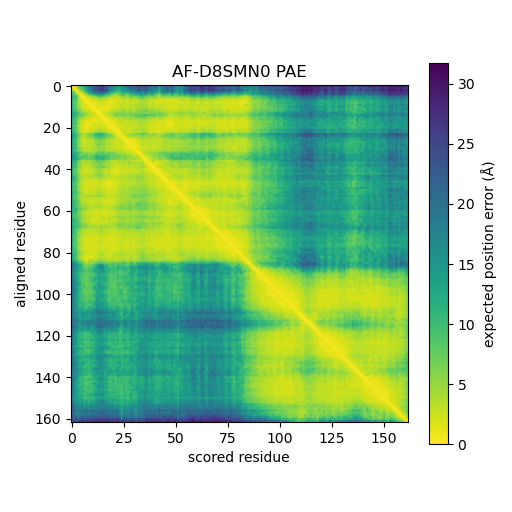A 1 93 ? -2.098 6.334 -9.031 1.00 80.88 93 VAL A N 1
ATOM 745 C CA . VAL A 1 93 ? -0.825 7.068 -8.947 1.00 80.88 93 VAL A CA 1
ATOM 746 C C . VAL A 1 93 ? 0.338 6.109 -8.683 1.00 80.88 93 VAL A C 1
ATOM 748 O O . VAL A 1 93 ? 1.336 6.164 -9.397 1.00 80.88 93 VAL A O 1
ATOM 751 N N . GLN A 1 94 ? 0.199 5.184 -7.732 1.00 78.75 94 GLN A N 1
ATOM 752 C CA . GLN A 1 94 ? 1.224 4.187 -7.422 1.00 78.75 94 GLN A CA 1
ATOM 753 C C . GLN A 1 94 ? 1.516 3.279 -8.622 1.00 78.75 94 GLN A C 1
ATOM 755 O O . GLN A 1 94 ? 2.679 3.080 -8.966 1.00 78.75 94 GLN A O 1
ATOM 760 N N . LEU A 1 95 ? 0.475 2.775 -9.294 1.00 84.12 95 LEU A N 1
ATOM 761 C CA . LEU A 1 95 ? 0.621 1.952 -10.495 1.00 84.12 95 LEU A CA 1
ATOM 762 C C . LEU A 1 95 ? 1.310 2.727 -11.619 1.00 84.12 95 LEU A C 1
ATOM 764 O O . LEU A 1 95 ? 2.228 2.199 -12.236 1.00 84.12 95 LEU A O 1
ATOM 768 N N . SER A 1 96 ? 0.919 3.982 -11.860 1.00 86.19 96 SER A N 1
ATOM 769 C CA . SER A 1 96 ? 1.524 4.820 -12.903 1.00 86.19 96 SER A CA 1
ATOM 770 C C . SER A 1 96 ? 2.994 5.147 -12.614 1.00 86.19 96 SER A C 1
ATOM 772 O O . SER A 1 96 ? 3.831 5.056 -13.512 1.00 86.19 96 SER A O 1
ATOM 774 N N . SER A 1 97 ? 3.328 5.449 -11.354 1.00 87.31 97 SER A N 1
ATOM 775 C CA . SER A 1 97 ? 4.705 5.682 -10.912 1.00 87.31 97 SER A CA 1
ATOM 776 C C . SER A 1 97 ? 5.545 4.426 -11.103 1.00 87.31 97 SER A C 1
ATOM 778 O O . SER A 1 97 ? 6.602 4.472 -11.721 1.00 87.31 97 SER A O 1
ATOM 780 N N . GLN A 1 98 ? 5.042 3.282 -10.643 1.00 87.12 98 GLN A N 1
ATOM 781 C CA . GLN A 1 98 ? 5.762 2.019 -10.723 1.00 87.12 98 GLN A CA 1
ATOM 782 C C . GLN A 1 98 ? 5.907 1.516 -12.161 1.00 87.12 98 GLN A C 1
ATOM 784 O O . GLN A 1 98 ? 6.952 0.976 -12.515 1.00 87.12 98 GLN A O 1
ATOM 789 N N . PHE A 1 99 ? 4.902 1.736 -13.009 1.00 90.44 99 PHE A N 1
ATOM 790 C CA . PHE A 1 99 ? 4.981 1.484 -14.447 1.00 90.44 99 PHE A CA 1
ATOM 791 C C . PHE A 1 99 ? 6.130 2.279 -15.079 1.00 90.44 99 PHE A C 1
ATOM 793 O O . PHE A 1 99 ? 6.956 1.713 -15.795 1.00 90.44 99 PHE A O 1
ATOM 800 N N . ARG A 1 100 ? 6.239 3.573 -14.752 1.00 90.12 100 ARG A N 1
ATOM 801 C CA . ARG A 1 100 ? 7.317 4.439 -15.243 1.00 90.12 100 ARG A CA 1
ATOM 802 C C . ARG A 1 100 ? 8.689 4.041 -14.693 1.00 90.12 100 ARG A C 1
ATOM 804 O O . ARG A 1 100 ? 9.669 4.058 -15.439 1.00 90.12 100 ARG A O 1
ATOM 811 N N . ASP A 1 101 ? 8.766 3.640 -13.427 1.00 90.75 101 ASP A N 1
ATOM 812 C CA . ASP A 1 101 ? 10.004 3.144 -12.815 1.00 90.75 101 ASP A CA 1
ATOM 813 C C . ASP A 1 101 ? 10.490 1.865 -13.505 1.00 90.75 101 ASP A C 1
ATOM 815 O O . ASP A 1 101 ? 11.669 1.744 -13.835 1.00 90.75 101 ASP A O 1
ATOM 819 N N . ILE A 1 102 ? 9.581 0.920 -13.774 1.00 90.88 102 ILE A N 1
ATOM 820 C CA . ILE A 1 102 ? 9.889 -0.311 -14.514 1.00 90.88 102 ILE A CA 1
ATOM 821 C C . ILE A 1 102 ? 10.395 0.035 -15.917 1.00 90.88 102 ILE A C 1
ATOM 823 O O . ILE A 1 102 ? 11.455 -0.455 -16.309 1.00 90.88 102 ILE A O 1
ATOM 827 N N . ALA A 1 103 ? 9.698 0.915 -16.644 1.00 90.75 103 ALA A N 1
ATOM 828 C CA . ALA A 1 103 ? 10.110 1.345 -17.979 1.00 90.75 103 ALA A CA 1
ATOM 829 C C . ALA A 1 103 ? 11.511 1.978 -17.974 1.00 90.75 103 ALA A C 1
ATOM 831 O O . ALA A 1 103 ? 12.332 1.676 -18.838 1.00 90.75 103 ALA A O 1
ATOM 832 N N . THR A 1 104 ? 11.814 2.797 -16.964 1.00 91.19 104 THR A N 1
ATOM 833 C CA . THR A 1 104 ? 13.124 3.445 -16.795 1.00 91.19 104 THR A CA 1
ATOM 834 C C . THR A 1 104 ? 14.229 2.423 -16.516 1.00 91.19 104 THR A C 1
ATOM 836 O O . THR A 1 104 ? 15.303 2.503 -17.105 1.00 91.19 104 THR A O 1
ATOM 839 N N . ILE A 1 105 ? 13.967 1.424 -15.664 1.00 89.81 105 ILE A N 1
ATOM 840 C CA . ILE A 1 105 ? 14.927 0.345 -15.382 1.00 89.81 105 ILE A CA 1
ATOM 841 C C . ILE A 1 105 ? 15.200 -0.477 -16.644 1.00 89.81 105 ILE A C 1
ATOM 843 O O . ILE A 1 105 ? 16.350 -0.814 -16.916 1.00 89.81 105 ILE A O 1
ATOM 847 N N . VAL A 1 106 ? 14.163 -0.814 -17.413 1.00 88.44 106 VAL A N 1
ATOM 848 C CA . VAL A 1 106 ? 14.328 -1.569 -18.662 1.00 88.44 106 VAL A CA 1
ATOM 849 C C . VAL A 1 106 ? 15.103 -0.749 -19.687 1.00 88.44 106 VAL A C 1
ATOM 851 O O . VAL A 1 106 ? 16.028 -1.280 -20.289 1.00 88.44 106 VAL A O 1
ATOM 854 N N . MET A 1 107 ? 14.797 0.539 -19.833 1.00 89.06 107 MET A N 1
ATOM 855 C CA . MET A 1 107 ? 15.529 1.461 -20.705 1.00 89.06 107 MET A CA 1
ATOM 856 C C . MET A 1 107 ? 17.033 1.493 -20.382 1.00 89.06 107 MET A C 1
ATOM 858 O O . MET A 1 107 ? 17.850 1.370 -21.285 1.00 89.06 107 MET A O 1
ATOM 862 N N . ASP A 1 108 ? 17.401 1.596 -19.101 1.00 87.25 108 ASP A N 1
ATOM 863 C CA . ASP A 1 108 ? 18.803 1.620 -18.650 1.00 87.25 108 ASP A CA 1
ATOM 864 C C . ASP A 1 108 ? 19.521 0.269 -18.825 1.00 87.25 108 ASP A C 1
ATOM 866 O O . ASP A 1 108 ? 20.736 0.208 -18.999 1.00 87.25 108 ASP A O 1
ATOM 870 N N . LYS A 1 109 ? 18.777 -0.841 -18.762 1.00 85.88 109 LYS A N 1
ATOM 871 C CA . LYS A 1 109 ? 19.329 -2.206 -18.798 1.00 85.88 109 LYS A CA 1
ATOM 872 C C . LYS A 1 109 ? 19.184 -2.907 -20.138 1.00 85.88 109 LYS A C 1
ATOM 874 O O . LYS A 1 109 ? 19.521 -4.090 -20.222 1.00 85.88 109 LYS A O 1
ATOM 879 N N . THR A 1 110 ? 18.692 -2.229 -21.170 1.00 84.62 110 THR A N 1
ATOM 880 C CA . THR A 1 110 ? 18.483 -2.841 -22.481 1.00 84.62 110 THR A CA 1
ATOM 881 C C . THR A 1 110 ? 19.011 -1.999 -23.627 1.00 84.62 110 THR A C 1
ATOM 883 O O . THR A 1 110 ? 18.998 -0.772 -23.600 1.00 84.62 110 THR A O 1
ATOM 886 N N . LEU A 1 111 ? 19.483 -2.696 -24.652 1.00 85.00 111 LEU A N 1
ATOM 887 C CA . LEU A 1 111 ? 20.068 -2.135 -25.860 1.00 85.00 111 LEU A CA 1
ATOM 888 C C . LEU A 1 111 ? 19.462 -2.858 -27.059 1.00 85.00 111 LEU A C 1
ATOM 890 O O . LEU A 1 111 ? 19.116 -4.042 -26.978 1.00 85.00 111 LEU A O 1
ATOM 894 N N . ASN A 1 112 ? 19.344 -2.156 -28.178 1.00 83.62 112 ASN A N 1
ATOM 895 C CA . ASN A 1 112 ? 19.046 -2.800 -29.444 1.00 83.62 112 ASN A CA 1
ATOM 896 C C . ASN A 1 112 ? 20.345 -3.434 -29.991 1.00 83.62 112 ASN A C 1
ATOM 898 O O . ASN A 1 112 ? 21.299 -2.696 -30.232 1.00 83.62 112 ASN A O 1
ATOM 902 N N . PRO A 1 113 ? 20.406 -4.762 -30.203 1.00 79.25 113 PRO A N 1
ATOM 903 C CA . PRO A 1 113 ? 21.604 -5.438 -30.693 1.00 79.25 113 PRO A CA 1
ATOM 904 C C . PRO A 1 113 ? 21.942 -5.093 -32.151 1.00 79.25 113 PRO A C 1
ATOM 906 O O . PRO A 1 113 ? 23.084 -5.255 -32.554 1.00 79.25 113 PRO A O 1
ATOM 909 N N . GLU A 1 114 ? 20.981 -4.611 -32.942 1.00 81.00 114 GLU A N 1
ATOM 910 C CA . GLU A 1 114 ? 21.195 -4.270 -34.355 1.00 81.00 114 GLU A CA 1
ATOM 911 C C . GLU A 1 114 ? 21.751 -2.857 -34.540 1.00 81.00 114 GLU A C 1
ATOM 913 O O . GLU A 1 114 ? 22.494 -2.591 -35.479 1.00 81.00 114 GLU A O 1
ATOM 918 N N . THR A 1 115 ? 21.367 -1.928 -33.661 1.00 81.56 115 THR A N 1
ATOM 919 C CA . THR A 1 115 ? 21.753 -0.510 -33.772 1.00 81.56 115 THR A CA 1
ATOM 920 C C . THR A 1 115 ? 22.718 -0.059 -32.683 1.00 81.56 115 THR A C 1
ATOM 922 O O . THR A 1 115 ? 23.175 1.081 -32.732 1.00 81.56 115 THR A O 1
ATOM 925 N N . GLU A 1 116 ? 22.975 -0.911 -31.685 1.00 78.44 116 GLU A N 1
ATOM 926 C CA . GLU A 1 116 ? 23.737 -0.624 -30.459 1.00 78.44 116 GLU A CA 1
ATOM 927 C C . GLU A 1 116 ? 23.227 0.601 -29.679 1.00 78.44 116 GLU A C 1
ATOM 929 O O . GLU A 1 116 ? 23.913 1.155 -28.821 1.00 78.44 116 GLU A O 1
ATOM 934 N N . ARG A 1 117 ? 21.993 1.039 -29.957 1.00 81.44 117 ARG A N 1
ATOM 935 C CA . ARG A 1 117 ? 21.374 2.199 -29.312 1.00 81.44 117 ARG A CA 1
ATOM 936 C C . ARG A 1 117 ? 20.413 1.766 -28.207 1.00 81.44 117 ARG A C 1
ATOM 938 O O . ARG A 1 117 ? 19.717 0.757 -28.360 1.00 81.44 117 ARG A O 1
ATOM 945 N N . PRO A 1 118 ? 20.323 2.536 -27.110 1.00 81.31 118 PRO A N 1
ATOM 946 C CA . PRO A 1 118 ? 19.309 2.307 -26.094 1.00 81.31 118 PRO A CA 1
ATOM 947 C C . PRO A 1 118 ? 17.917 2.628 -26.648 1.00 81.31 118 PRO A C 1
ATOM 949 O O . PRO A 1 118 ? 17.739 3.536 -27.467 1.00 81.31 118 PRO A O 1
ATOM 952 N N . TYR A 1 119 ? 16.916 1.894 -26.171 1.00 84.88 119 TYR A N 1
ATOM 953 C CA . TYR A 1 119 ? 15.519 2.232 -26.429 1.00 84.88 119 TYR A CA 1
ATOM 954 C C . TYR A 1 119 ? 15.138 3.505 -25.671 1.00 84.88 119 TYR A C 1
ATOM 956 O O . TYR A 1 119 ? 15.675 3.784 -24.604 1.00 84.88 119 TYR A O 1
ATOM 964 N N . THR A 1 120 ? 14.197 4.287 -26.198 1.00 88.25 120 THR A N 1
ATOM 965 C CA . THR A 1 120 ? 13.641 5.424 -25.451 1.00 88.25 120 THR A CA 1
ATOM 966 C C . THR A 1 120 ? 12.548 4.950 -24.498 1.00 88.25 120 THR A C 1
ATOM 968 O O . THR A 1 120 ? 11.883 3.943 -24.753 1.00 88.25 120 THR A O 1
ATOM 971 N N . ILE A 1 121 ? 12.304 5.702 -23.420 1.00 89.31 121 ILE A N 1
ATOM 972 C CA . ILE A 1 121 ? 11.249 5.365 -22.455 1.00 89.31 121 ILE A CA 1
ATOM 973 C C . ILE A 1 121 ? 9.884 5.190 -23.139 1.00 89.31 121 ILE A C 1
ATOM 975 O O . ILE A 1 121 ? 9.195 4.210 -22.880 1.00 89.31 121 ILE A O 1
ATOM 979 N N . SER A 1 122 ? 9.541 6.052 -24.102 1.00 89.75 122 SER A N 1
ATOM 980 C CA 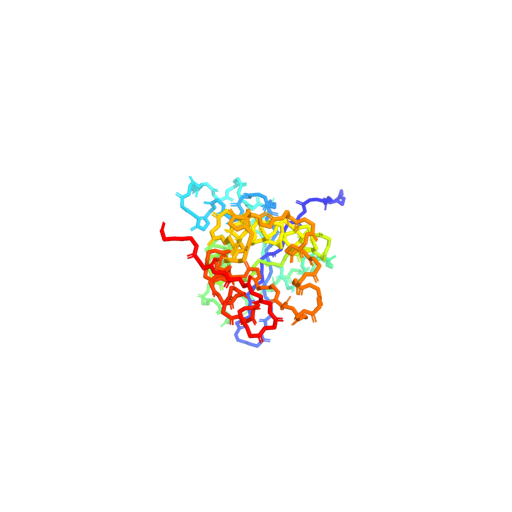. SER A 1 122 ? 8.275 5.983 -24.841 1.00 89.75 122 SER A CA 1
ATOM 981 C C . SER A 1 122 ? 8.123 4.696 -25.659 1.00 89.75 122 SER A C 1
ATOM 983 O O . SER A 1 122 ? 7.008 4.193 -25.799 1.00 89.75 122 SER A O 1
ATOM 985 N N . MET A 1 123 ? 9.223 4.145 -26.191 1.00 88.50 123 MET A N 1
ATOM 986 C CA . MET A 1 123 ? 9.205 2.851 -26.886 1.00 88.50 123 MET A CA 1
ATOM 987 C C . MET A 1 123 ? 8.950 1.710 -25.905 1.00 88.50 123 MET A C 1
ATOM 989 O O . MET A 1 123 ? 8.084 0.879 -26.163 1.00 88.50 123 MET A O 1
ATOM 993 N N . ILE A 1 124 ? 9.637 1.709 -24.758 1.00 89.50 124 ILE A N 1
ATOM 994 C CA . ILE A 1 124 ? 9.435 0.698 -23.714 1.00 89.50 124 ILE A CA 1
ATOM 995 C C . ILE A 1 124 ? 8.004 0.746 -23.173 1.00 89.50 124 ILE A C 1
ATOM 997 O O . ILE A 1 124 ? 7.368 -0.295 -23.051 1.00 89.50 124 ILE A O 1
ATOM 1001 N N . GLU A 1 125 ? 7.447 1.932 -22.920 1.00 90.62 125 GLU A N 1
ATOM 1002 C CA . GLU A 1 125 ? 6.051 2.051 -22.488 1.00 90.62 125 GLU A CA 1
ATOM 1003 C C . GLU A 1 125 ? 5.068 1.504 -23.530 1.00 90.62 125 GLU A C 1
ATOM 1005 O O . GLU A 1 125 ? 4.050 0.907 -23.175 1.00 90.62 125 GLU A O 1
ATOM 1010 N N . ARG A 1 126 ? 5.346 1.718 -24.824 1.00 89.75 126 ARG A N 1
ATOM 1011 C CA . ARG A 1 126 ? 4.537 1.141 -25.901 1.00 89.75 126 ARG A CA 1
ATOM 1012 C C . ARG A 1 126 ? 4.636 -0.382 -25.888 1.00 89.75 126 ARG A C 1
ATOM 1014 O O . ARG A 1 126 ? 3.598 -1.031 -25.896 1.00 89.75 126 ARG A O 1
ATOM 1021 N N . PHE A 1 127 ? 5.840 -0.937 -25.775 1.00 88.81 127 PHE A N 1
ATOM 1022 C CA . PHE A 1 127 ? 6.048 -2.382 -25.691 1.00 88.81 127 PHE A CA 1
ATOM 1023 C C . PHE A 1 127 ? 5.365 -3.003 -24.469 1.00 88.81 127 PHE A C 1
ATOM 1025 O O . PHE A 1 127 ? 4.747 -4.053 -24.585 1.00 88.81 127 PHE A O 1
ATOM 1032 N N . MET A 1 128 ? 5.396 -2.334 -23.313 1.00 88.81 128 MET A N 1
ATOM 1033 C CA . MET A 1 128 ? 4.665 -2.767 -22.116 1.00 88.81 128 MET A CA 1
ATOM 1034 C C . MET A 1 128 ? 3.150 -2.814 -22.343 1.00 88.81 128 MET A C 1
ATOM 1036 O O . MET A 1 128 ? 2.487 -3.735 -21.868 1.00 88.81 128 MET A O 1
ATOM 1040 N N . ARG A 1 129 ? 2.597 -1.825 -23.064 1.00 89.06 129 ARG A N 1
ATOM 1041 C CA . ARG A 1 129 ? 1.170 -1.781 -23.421 1.00 89.06 129 ARG A CA 1
ATOM 1042 C C . ARG A 1 129 ? 0.801 -2.863 -24.439 1.00 89.06 129 ARG A C 1
ATOM 1044 O O . ARG A 1 129 ? -0.228 -3.504 -24.266 1.00 89.06 129 ARG A O 1
ATOM 1051 N N . GLU A 1 130 ? 1.639 -3.079 -25.451 1.00 88.00 130 GLU A N 1
ATOM 1052 C CA . GLU A 1 130 ? 1.458 -4.109 -26.488 1.00 88.00 130 GLU A CA 1
ATOM 1053 C C . GLU A 1 130 ? 1.579 -5.531 -25.916 1.00 88.00 130 GLU A C 1
ATOM 1055 O O . GLU A 1 130 ? 0.797 -6.406 -26.274 1.00 88.00 130 GLU A O 1
ATOM 1060 N N . ALA A 1 131 ? 2.494 -5.748 -24.968 1.00 86.12 131 ALA A N 1
ATOM 1061 C CA . ALA A 1 131 ? 2.644 -7.014 -24.250 1.00 86.12 131 ALA A CA 1
ATOM 1062 C C . ALA A 1 131 ? 1.566 -7.239 -23.171 1.00 86.12 131 ALA A C 1
ATOM 1064 O O . ALA A 1 131 ? 1.564 -8.276 -22.518 1.00 86.12 131 ALA A O 1
ATOM 1065 N N . HIS A 1 132 ? 0.661 -6.275 -22.949 1.00 85.62 132 HIS A N 1
ATOM 1066 C CA . HIS A 1 132 ? -0.338 -6.314 -21.876 1.00 85.62 132 HIS A CA 1
ATOM 1067 C C . HIS A 1 132 ? 0.261 -6.618 -20.487 1.00 85.62 132 HIS A C 1
ATOM 1069 O O . HIS A 1 132 ? -0.341 -7.322 -19.674 1.00 85.62 132 HIS A O 1
ATOM 1075 N N . PHE A 1 133 ? 1.443 -6.061 -20.195 1.00 85.69 133 PHE A N 1
ATOM 1076 C CA . PHE A 1 133 ? 2.161 -6.347 -18.955 1.00 85.69 133 PHE A CA 1
ATOM 1077 C C . PHE A 1 133 ? 1.402 -5.818 -17.728 1.00 85.69 133 PHE A C 1
ATOM 1079 O O . PHE A 1 133 ? 1.186 -4.611 -17.573 1.00 85.69 133 PHE A O 1
ATOM 1086 N N . ALA A 1 134 ? 1.020 -6.723 -16.825 1.00 85.50 134 ALA A N 1
ATOM 1087 C CA . ALA A 1 134 ? 0.310 -6.385 -15.598 1.00 85.50 134 ALA A CA 1
ATOM 1088 C C . ALA A 1 134 ? 1.292 -6.014 -14.473 1.00 85.50 134 ALA A C 1
ATOM 1090 O O . ALA A 1 134 ? 1.968 -6.876 -13.913 1.00 85.50 134 ALA A O 1
ATOM 1091 N N . VAL A 1 135 ? 1.346 -4.726 -14.116 1.00 86.19 135 VAL A N 1
ATOM 1092 C CA . VAL A 1 135 ? 2.179 -4.236 -13.004 1.00 86.19 135 VAL A CA 1
ATOM 1093 C C . VAL A 1 135 ? 1.563 -4.613 -11.656 1.00 86.19 135 VAL A C 1
ATOM 1095 O O . VAL A 1 135 ? 0.405 -4.300 -11.375 1.00 86.19 135 VAL A O 1
ATOM 1098 N N . ASP A 1 136 ? 2.370 -5.230 -10.796 1.00 83.12 136 ASP A N 1
ATOM 1099 C CA . ASP A 1 136 ? 2.001 -5.597 -9.431 1.00 83.12 136 ASP A CA 1
ATOM 1100 C C . ASP A 1 136 ? 2.584 -4.593 -8.413 1.00 83.12 136 ASP A C 1
ATOM 1102 O O . ASP A 1 136 ? 3.807 -4.529 -8.246 1.00 83.12 136 ASP A O 1
ATOM 1106 N N . PRO A 1 137 ? 1.751 -3.834 -7.680 1.00 77.62 137 PRO A N 1
ATOM 1107 C CA . PRO A 1 137 ? 2.223 -2.841 -6.720 1.00 77.62 137 PRO A CA 1
ATOM 1108 C C . PRO A 1 137 ? 2.918 -3.430 -5.484 1.00 77.62 137 PRO A C 1
ATOM 1110 O O . PRO A 1 137 ? 3.630 -2.721 -4.775 1.00 77.62 137 PRO A O 1
ATOM 1113 N N . HIS A 1 138 ? 2.742 -4.723 -5.209 1.00 78.38 138 HIS A N 1
ATOM 1114 C CA . HIS A 1 138 ? 3.331 -5.394 -4.050 1.00 78.38 138 HIS A CA 1
ATOM 1115 C C . HIS A 1 138 ? 4.696 -6.027 -4.352 1.00 78.38 138 HIS A C 1
ATOM 1117 O O . HIS A 1 138 ? 5.426 -6.404 -3.432 1.00 78.38 138 HIS A O 1
ATOM 1123 N N . ARG A 1 139 ? 5.077 -6.141 -5.631 1.00 82.94 139 ARG A N 1
ATOM 1124 C CA . ARG A 1 139 ? 6.363 -6.710 -6.064 1.00 82.94 139 ARG A CA 1
ATOM 1125 C C . ARG A 1 139 ? 7.353 -5.602 -6.404 1.00 82.94 139 ARG A C 1
ATOM 1127 O O . ARG A 1 139 ? 6.980 -4.561 -6.928 1.00 82.94 139 ARG A O 1
ATOM 1134 N N . SER A 1 140 ? 8.647 -5.833 -6.182 1.00 86.75 140 SER A N 1
ATOM 1135 C CA . SER A 1 140 ? 9.658 -4.811 -6.487 1.00 86.75 140 SER A CA 1
ATOM 1136 C C . SER A 1 140 ? 9.773 -4.529 -7.990 1.00 86.75 140 SER A C 1
ATOM 1138 O O . SER A 1 140 ? 9.764 -5.455 -8.809 1.00 86.75 140 SER A O 1
ATOM 1140 N N . SER A 1 141 ? 9.966 -3.257 -8.352 1.00 88.62 141 SER A N 1
ATOM 1141 C CA . SER A 1 141 ? 10.118 -2.815 -9.748 1.00 88.62 141 SER A CA 1
ATOM 1142 C C . SER A 1 141 ? 11.275 -3.523 -10.461 1.00 88.62 141 SER A C 1
ATOM 1144 O O . SER A 1 141 ? 11.155 -3.882 -11.624 1.00 88.62 141 SER A O 1
ATOM 1146 N N . LYS A 1 142 ? 12.374 -3.825 -9.751 1.00 86.75 142 LYS A N 1
ATOM 1147 C CA . LYS A 1 142 ? 13.523 -4.566 -10.309 1.00 86.75 142 LYS A CA 1
ATOM 1148 C C . LYS A 1 142 ? 13.171 -5.994 -10.731 1.00 86.75 142 LYS A C 1
ATOM 1150 O O . LYS A 1 142 ? 13.631 -6.445 -11.775 1.00 86.75 142 LYS A O 1
ATOM 1155 N N . LYS A 1 143 ? 12.383 -6.719 -9.925 1.00 88.75 143 LYS A N 1
ATOM 1156 C CA . LYS A 1 143 ? 11.967 -8.090 -10.265 1.00 88.75 143 LYS A CA 1
ATOM 1157 C C . LYS A 1 143 ? 11.038 -8.083 -11.477 1.00 88.75 143 LYS A C 1
ATOM 1159 O O . LYS A 1 143 ? 11.244 -8.869 -12.392 1.00 88.75 143 LYS A O 1
ATOM 1164 N N . GLN A 1 144 ? 10.085 -7.153 -11.501 1.00 89.81 144 GLN A N 1
ATOM 1165 C CA . GLN A 1 144 ? 9.153 -6.997 -12.618 1.00 89.81 144 GLN A CA 1
ATOM 1166 C C . GLN A 1 144 ? 9.856 -6.567 -13.911 1.00 89.81 144 GLN A C 1
ATOM 1168 O O . GLN A 1 144 ? 9.555 -7.102 -14.969 1.00 89.81 144 GLN A O 1
ATOM 1173 N N . ALA A 1 145 ? 10.856 -5.683 -13.832 1.00 90.38 145 ALA A N 1
ATOM 1174 C CA . ALA A 1 145 ? 11.654 -5.286 -14.991 1.00 90.38 145 ALA A CA 1
ATOM 1175 C C . ALA A 1 145 ? 12.384 -6.475 -15.640 1.00 90.38 145 ALA A C 1
ATOM 1177 O O . ALA A 1 145 ? 12.436 -6.572 -16.860 1.00 90.38 145 ALA A O 1
ATOM 1178 N N . LEU A 1 146 ? 12.916 -7.412 -14.847 1.00 89.06 146 LEU A N 1
ATOM 1179 C CA . LEU A 1 146 ? 13.568 -8.616 -15.378 1.00 89.06 146 LEU A CA 1
ATOM 1180 C C . LEU A 1 146 ? 12.586 -9.553 -16.096 1.00 89.06 146 LEU A C 1
ATOM 1182 O O . LEU A 1 146 ? 12.954 -10.161 -17.100 1.00 89.06 146 LEU A O 1
ATOM 1186 N N . GLU A 1 147 ? 11.364 -9.686 -15.578 1.00 88.81 147 GLU A N 1
ATOM 1187 C CA . GLU A 1 147 ? 10.297 -10.466 -16.219 1.00 88.81 147 GLU A CA 1
ATOM 1188 C C . GLU A 1 147 ? 9.880 -9.825 -17.539 1.00 88.81 147 GLU A C 1
ATOM 1190 O O . GLU A 1 147 ? 9.867 -10.502 -18.566 1.00 88.81 147 GLU A O 1
ATOM 1195 N N . LEU A 1 148 ? 9.668 -8.508 -17.525 1.00 88.94 148 LEU A N 1
ATOM 1196 C CA . LEU A 1 148 ? 9.339 -7.735 -18.713 1.00 88.94 148 LEU A CA 1
ATOM 1197 C C . LEU A 1 148 ? 10.423 -7.857 -19.794 1.00 88.94 148 LEU A C 1
ATOM 1199 O O . LEU A 1 148 ? 10.096 -8.107 -20.945 1.00 88.94 148 LEU A O 1
ATOM 1203 N N . ILE A 1 149 ? 11.713 -7.758 -19.449 1.00 88.19 149 ILE A N 1
ATOM 1204 C CA . ILE A 1 149 ? 12.805 -7.924 -20.429 1.00 88.19 149 ILE A CA 1
ATOM 1205 C C . ILE A 1 149 ? 12.721 -9.289 -21.125 1.00 88.19 149 ILE A C 1
ATOM 1207 O O . ILE A 1 149 ? 12.854 -9.359 -22.344 1.00 88.19 149 ILE A O 1
ATOM 1211 N N . ARG A 1 150 ? 12.470 -10.368 -20.372 1.00 87.44 150 ARG A N 1
ATOM 1212 C CA . ARG A 1 150 ? 12.344 -11.726 -20.934 1.00 87.44 150 ARG A CA 1
ATOM 1213 C C . ARG A 1 150 ? 11.129 -11.875 -21.842 1.00 87.44 150 ARG A C 1
ATOM 1215 O O . ARG A 1 150 ? 11.164 -12.662 -22.782 1.00 87.44 150 ARG A O 1
ATOM 1222 N N . GLU A 1 151 ? 10.047 -11.175 -21.530 1.00 87.62 151 GLU A N 1
ATOM 1223 C CA . GLU A 1 151 ? 8.835 -11.179 -22.342 1.00 87.62 151 GLU A CA 1
ATOM 1224 C C . GLU A 1 151 ? 9.036 -10.393 -23.638 1.00 87.62 151 GLU A C 1
ATOM 1226 O O . GLU A 1 151 ? 8.782 -10.918 -24.721 1.00 87.62 151 GLU A O 1
ATOM 1231 N N . LEU A 1 152 ? 9.606 -9.190 -23.548 1.00 86.38 152 LEU A N 1
ATOM 1232 C CA . LEU A 1 152 ? 9.891 -8.362 -24.715 1.00 86.38 152 LEU A CA 1
ATOM 1233 C C . LEU A 1 152 ? 10.933 -8.996 -25.646 1.00 86.38 152 LEU A C 1
ATOM 1235 O O . LEU A 1 152 ? 10.812 -8.862 -26.859 1.00 86.38 152 LEU A O 1
ATOM 1239 N N . GLN A 1 153 ? 11.892 -9.753 -25.106 1.00 85.31 153 GLN A N 1
ATOM 1240 C CA . GLN A 1 153 ? 12.867 -10.533 -25.880 1.00 85.31 153 GLN A CA 1
ATOM 1241 C C . GLN A 1 153 ? 12.248 -11.540 -26.856 1.00 85.31 153 GLN A C 1
ATOM 1243 O O . GLN A 1 153 ? 12.903 -11.931 -27.818 1.00 85.31 153 GLN A O 1
ATOM 1248 N N . LYS A 1 154 ? 11.003 -11.976 -26.629 1.00 84.44 154 LYS A N 1
ATOM 1249 C CA . LYS A 1 154 ? 10.307 -12.904 -27.534 1.00 84.44 154 LYS A CA 1
ATOM 1250 C C . LYS A 1 154 ? 9.750 -12.216 -28.778 1.00 84.44 154 LYS A C 1
ATOM 1252 O O . LYS A 1 154 ? 9.543 -12.880 -29.787 1.00 84.44 154 LYS A O 1
ATOM 1257 N N . HIS A 1 155 ? 9.474 -10.916 -28.687 1.00 81.00 155 HIS A N 1
ATOM 1258 C CA . HIS A 1 155 ? 8.753 -10.159 -29.712 1.00 81.00 155 HIS A CA 1
ATOM 1259 C C . HIS A 1 155 ? 9.606 -9.068 -30.369 1.00 81.00 155 HIS A C 1
ATOM 1261 O O . HIS A 1 155 ? 9.323 -8.677 -31.498 1.00 81.00 155 HIS A O 1
ATOM 1267 N N . TYR A 1 156 ? 10.657 -8.598 -29.694 1.00 81.88 156 TYR A N 1
ATOM 1268 C CA . TYR A 1 156 ? 11.507 -7.499 -30.144 1.00 81.88 156 TYR A CA 1
ATOM 1269 C C . TYR A 1 156 ? 12.993 -7.844 -29.948 1.00 81.88 156 TYR A C 1
ATOM 1271 O O . TYR A 1 156 ? 13.339 -8.558 -29.001 1.00 81.88 156 TYR A O 1
ATOM 1279 N N . PRO A 1 157 ? 13.897 -7.302 -30.787 1.00 77.50 157 PRO A N 1
ATOM 1280 C CA . PRO A 1 157 ? 15.338 -7.478 -30.637 1.00 77.50 157 PRO A CA 1
ATOM 1281 C C . PRO A 1 157 ? 15.841 -6.635 -29.457 1.00 77.50 157 PRO A C 1
ATOM 1283 O O . PRO A 1 157 ? 16.343 -5.523 -29.611 1.00 77.50 157 PRO A O 1
ATOM 1286 N N . ILE A 1 158 ? 15.649 -7.132 -28.238 1.00 82.50 158 ILE A N 1
ATOM 1287 C CA . ILE A 1 158 ? 16.078 -6.463 -27.008 1.00 82.50 158 ILE A CA 1
ATOM 1288 C C . ILE A 1 158 ? 17.162 -7.303 -26.351 1.00 82.50 158 ILE A C 1
ATOM 1290 O O . ILE A 1 158 ? 16.933 -8.438 -25.941 1.00 82.50 158 ILE A O 1
ATOM 1294 N N . MET A 1 159 ? 18.354 -6.739 -26.204 1.00 78.19 159 MET A N 1
ATOM 1295 C CA . MET A 1 159 ? 19.441 -7.394 -25.493 1.00 78.19 159 MET A CA 1
ATOM 1296 C C . MET A 1 159 ? 19.644 -6.731 -24.139 1.00 78.19 159 MET A C 1
ATOM 1298 O O . MET A 1 159 ? 19.561 -5.511 -24.008 1.00 78.19 159 MET A O 1
ATOM 1302 N N . ARG A 1 160 ? 19.901 -7.540 -23.112 1.00 76.19 160 ARG A N 1
ATOM 1303 C CA . ARG A 1 160 ? 20.247 -7.019 -21.793 1.00 76.19 160 A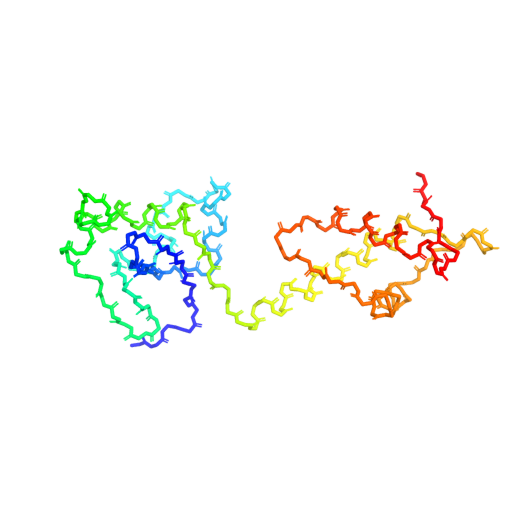RG A CA 1
ATOM 1304 C C . ARG A 1 160 ? 21.674 -6.473 -21.841 1.00 76.19 160 ARG A C 1
ATOM 1306 O O . ARG A 1 160 ? 22.588 -7.218 -22.181 1.00 76.19 160 ARG A O 1
ATOM 1313 N N . ALA A 1 161 ? 21.847 -5.205 -21.481 1.00 66.00 161 ALA A N 1
ATOM 1314 C CA . ALA A 1 161 ? 23.161 -4.624 -21.238 1.00 66.00 161 ALA A CA 1
ATOM 1315 C C . ALA A 1 161 ? 23.785 -5.326 -20.020 1.00 66.00 161 ALA A C 1
ATOM 1317 O O . ALA A 1 161 ? 23.117 -5.458 -18.985 1.00 66.00 161 ALA A O 1
ATOM 1318 N N . GLN A 1 162 ? 25.004 -5.847 -20.181 1.00 57.81 162 GLN A N 1
ATOM 1319 C CA . GLN A 1 162 ? 25.728 -6.578 -19.137 1.00 57.81 162 GLN A CA 1
ATOM 1320 C C . GLN A 1 162 ? 26.209 -5.638 -18.030 1.00 57.81 162 GLN A C 1
ATOM 1322 O O . GLN A 1 162 ? 26.665 -4.522 -18.361 1.00 57.81 162 GLN A O 1
#

Nearest PDB structures (foldseek):
  2l9n-assembly1_A  TM=7.555E-01  e=2.313E-19  Homo sapiens
  1t95-assembly1_A  TM=7.131E-01  e=5.696E-13  Archaeoglobus fulgidus
  2wbm-assembly2_B  TM=7.423E-01  e=6.001E-12  Methanothermobacter thermautotrophicus str. Delta H
  6skg-assembly1_Bp  TM=7.855E-01  e=1.539E-11  Thermococcus kodakarensis
  2wbm-assembly1_A  TM=6.651E-01  e=3.974E-12  Methanothermobacter thermautotrophicus str. Delta H

Solvent-accessible surface area (backbone atoms only — not comparable to full-atom values): 9232 Å² total; per-residue (Å²): 135,86,76,91,66,67,25,41,33,39,33,79,46,87,93,41,57,40,22,38,44,24,35,63,77,32,56,61,34,39,77,69,65,73,48,85,60,62,77,74,25,36,76,50,76,55,54,15,50,32,66,95,77,68,38,67,54,52,60,70,57,36,32,73,56,68,73,42,73,56,41,60,65,48,50,54,51,33,68,72,74,26,47,75,53,68,52,72,70,56,46,51,51,50,47,53,52,47,52,51,51,22,28,50,52,40,32,77,37,28,28,27,77,89,75,74,41,64,56,53,54,72,56,45,50,48,50,41,60,75,66,63,64,81,84,58,89,88,54,60,50,71,62,52,28,56,52,48,52,61,56,46,43,77,80,42,80,55,36,73,59,128

Sequence (162 aa):
KRHTNVAVVRLKKHGKRFEIACYKNKVLSWRSKVEKDIDEVLQTHTVYCNVSKGILAKSKELMEAFGTTDEEKICLEILEKGELQIAGKEREVQLSSQFRDIATIVMDKTLNPETERPYTISMIERFMREAHFAVDPHRSSKKQALELIRELQKHYPIMRAQ

Organism: Selaginella moellendorffii (NCBI:txid88036)

Mean predicted aligned error: 9.37 Å

Foldseek 3Di:
DPDPAWKWWWDQFPNAIKIFTFGPVVLVCVQVVNDDDPVNTGPDLFIASDPVVPHGDDQVVCCVGPVDSRSNVVVVVSSHPTHIDDPPVRVVVLQVVLLLVLLVVLQVFKAQPVPRHGDDSVVSSVLCVVLVQDDDSVDDSVVSSVVSQVSVVVPHRIDTDD

pLDDT: mean 84.99, std 8.99, range [42.03, 94.5]